Protein AF-A0A7J8CK57-F1 (afdb_monomer_lite)

Organism: Rousettus aegyptiacus (NCBI:txid9407)

Foldseek 3Di:
DDDDDDDDDDPDDPDPPDPPPQPDPDPPAWAWDDDDPQQWTWIAGPVRDIDIGRHDDDDDDPDDDDQQVVDVVSCLQQWPHSVDDDFLAPIAGDADVQQQAGPRDPPHHDADSNNNNPDPVRRVNNVVSNVVNVVVVVVPDDD

Structure (mmCIF, N/CA/C/O backbone):
data_AF-A0A7J8CK57-F1
#
_entry.id   AF-A0A7J8CK57-F1
#
loop_
_atom_site.group_PDB
_atom_site.id
_atom_site.type_symbol
_atom_site.label_atom_id
_atom_site.label_alt_id
_atom_site.label_comp_id
_at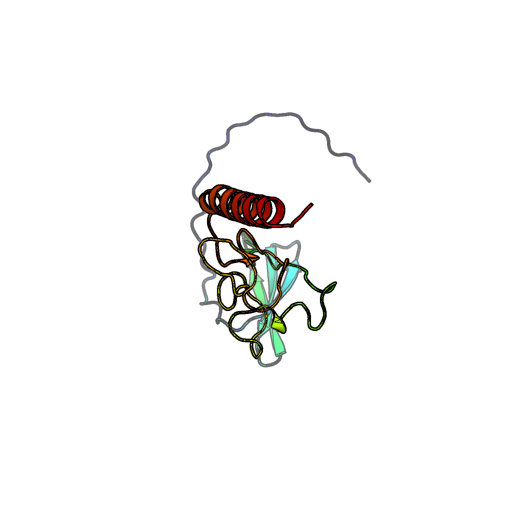om_site.label_asym_id
_atom_site.label_entity_id
_atom_site.label_seq_id
_atom_site.pdbx_PDB_ins_code
_atom_site.Cartn_x
_atom_site.Cartn_y
_atom_site.Cartn_z
_atom_site.occupancy
_atom_site.B_iso_or_equiv
_atom_site.auth_seq_id
_atom_site.auth_comp_id
_atom_site.auth_asym_id
_atom_site.auth_atom_id
_atom_site.pdbx_PDB_model_num
ATOM 1 N N . MET A 1 1 ? -35.705 -15.327 6.917 1.00 38.59 1 MET A N 1
ATOM 2 C CA . MET A 1 1 ? -35.614 -15.237 5.442 1.00 38.59 1 MET A CA 1
ATOM 3 C C . MET A 1 1 ? -36.607 -14.201 4.938 1.00 38.59 1 MET A C 1
ATOM 5 O O . MET A 1 1 ? -37.795 -14.381 5.146 1.00 38.59 1 MET A O 1
ATOM 9 N N . GLY A 1 2 ? -36.140 -13.129 4.298 1.00 27.97 2 GLY A N 1
ATOM 10 C CA . GLY A 1 2 ? -37.005 -12.112 3.692 1.00 27.97 2 GLY A CA 1
ATOM 11 C C . GLY A 1 2 ? -36.197 -11.244 2.732 1.00 27.97 2 GLY A C 1
ATOM 12 O O . GLY A 1 2 ? -35.150 -10.731 3.107 1.00 27.97 2 GLY A O 1
ATOM 13 N N . LYS A 1 3 ? -36.632 -11.190 1.473 1.00 27.42 3 LYS A N 1
ATOM 14 C CA . LYS A 1 3 ? -35.921 -10.635 0.313 1.00 27.42 3 LYS A CA 1
ATOM 15 C C . LYS A 1 3 ? -35.868 -9.101 0.339 1.00 27.42 3 LYS A C 1
ATOM 17 O O . LYS A 1 3 ? -36.839 -8.454 0.715 1.00 27.42 3 LYS A O 1
ATOM 22 N N . TRP A 1 4 ? -34.768 -8.535 -0.156 1.00 26.91 4 TRP A N 1
ATOM 23 C CA . TRP A 1 4 ? -34.644 -7.108 -0.462 1.00 26.91 4 TRP A CA 1
ATOM 24 C C . TRP A 1 4 ? -35.408 -6.761 -1.746 1.00 26.91 4 TRP A C 1
ATOM 26 O O . TRP A 1 4 ? -35.269 -7.449 -2.755 1.00 26.91 4 TRP A O 1
ATOM 36 N N . SER A 1 5 ? -36.166 -5.663 -1.729 1.00 29.08 5 SER A N 1
ATOM 37 C CA . SER A 1 5 ? -36.758 -5.051 -2.924 1.00 29.08 5 SER A CA 1
ATOM 38 C C . SER A 1 5 ? -36.620 -3.531 -2.843 1.00 29.08 5 SER A C 1
ATOM 40 O O . SER A 1 5 ? -37.052 -2.914 -1.872 1.00 29.08 5 SER A O 1
ATOM 42 N N . ARG A 1 6 ? -36.012 -2.924 -3.870 1.00 44.56 6 ARG A N 1
ATOM 43 C CA . ARG A 1 6 ? -35.881 -1.468 -4.028 1.00 44.56 6 ARG A CA 1
ATOM 44 C C . ARG A 1 6 ? -37.182 -0.883 -4.570 1.00 44.56 6 ARG A C 1
ATOM 46 O O . ARG A 1 6 ? -37.655 -1.337 -5.608 1.00 44.56 6 ARG A O 1
ATOM 53 N N . ARG A 1 7 ? -37.690 0.180 -3.946 1.00 32.28 7 ARG A N 1
ATOM 54 C CA . ARG A 1 7 ? -38.438 1.255 -4.621 1.00 32.28 7 ARG A CA 1
ATOM 55 C C . ARG A 1 7 ? -38.580 2.456 -3.685 1.00 32.28 7 ARG A C 1
ATOM 57 O O . ARG A 1 7 ? -38.995 2.288 -2.548 1.00 32.28 7 ARG A O 1
ATOM 64 N N . GLY A 1 8 ? -38.269 3.648 -4.195 1.00 29.92 8 GLY A N 1
ATOM 65 C CA . GLY A 1 8 ? -38.631 4.918 -3.564 1.00 29.92 8 GLY A CA 1
ATOM 66 C C . GLY A 1 8 ? -37.468 5.895 -3.449 1.00 29.92 8 GLY A C 1
ATOM 67 O O . GLY A 1 8 ? -36.725 5.874 -2.476 1.00 29.92 8 GLY A O 1
ATOM 68 N N . HIS A 1 9 ? -37.332 6.775 -4.440 1.00 35.78 9 HIS A N 1
ATOM 69 C CA . HIS A 1 9 ? -36.583 8.014 -4.287 1.00 35.78 9 HIS A CA 1
ATOM 70 C C . HIS A 1 9 ? -37.273 8.887 -3.234 1.00 35.78 9 HIS A C 1
ATOM 72 O O . HIS A 1 9 ? -38.441 9.228 -3.391 1.00 35.78 9 HIS A O 1
ATOM 78 N N . CYS A 1 10 ? -36.535 9.301 -2.211 1.00 27.22 10 CYS A N 1
ATOM 79 C CA . CYS A 1 10 ? -36.849 10.499 -1.450 1.00 27.22 10 CYS A CA 1
ATOM 80 C C . CYS A 1 10 ? -35.518 11.196 -1.170 1.00 27.22 10 CYS A C 1
ATOM 82 O O . CYS A 1 10 ? -34.675 10.674 -0.442 1.00 27.22 10 CYS A O 1
ATOM 84 N N . TRP A 1 11 ? -35.299 12.340 -1.816 1.00 32.38 11 TRP A N 1
ATOM 85 C CA . TRP A 1 11 ? -34.172 13.221 -1.530 1.00 32.38 11 TRP A CA 1
ATOM 86 C C . TRP A 1 11 ? -34.399 13.838 -0.146 1.00 32.38 11 TRP A C 1
ATOM 88 O O . TRP A 1 11 ? -35.009 14.893 -0.003 1.00 32.38 11 TRP A O 1
ATOM 98 N N . GLY A 1 12 ? -33.972 13.122 0.892 1.00 26.47 12 GLY A N 1
ATOM 99 C CA . GLY A 1 12 ? -33.894 13.626 2.254 1.00 26.47 12 GLY A CA 1
ATOM 100 C C . GLY A 1 12 ? -32.549 14.309 2.452 1.00 26.47 12 GLY A C 1
ATOM 101 O O . GLY A 1 12 ? -31.512 13.708 2.185 1.00 26.47 12 GLY A O 1
ATOM 102 N N . LYS A 1 13 ? -32.587 15.572 2.884 1.00 29.88 13 LYS A N 1
ATOM 103 C CA . LYS A 1 13 ? -31.441 16.392 3.295 1.00 29.88 13 LYS A CA 1
ATOM 104 C C . LYS A 1 13 ? -30.313 15.539 3.889 1.00 29.88 13 LYS A C 1
ATOM 106 O O . LYS A 1 13 ? -30.500 14.904 4.925 1.00 29.88 13 LYS A O 1
ATOM 111 N N . MET A 1 14 ? -29.128 15.597 3.279 1.00 27.25 14 MET A N 1
ATOM 112 C CA . MET A 1 14 ? -27.869 15.311 3.966 1.00 27.25 14 MET A CA 1
ATOM 113 C C . MET A 1 14 ? -27.713 16.384 5.048 1.00 27.25 14 MET A C 1
ATOM 115 O O . MET A 1 14 ? -27.131 17.445 4.842 1.00 27.25 14 MET A O 1
ATOM 119 N N . GLN A 1 15 ? -28.354 16.149 6.187 1.00 28.36 15 GLN A N 1
ATOM 120 C CA . GLN A 1 15 ? -28.104 16.910 7.392 1.00 28.36 15 GLN A CA 1
ATOM 121 C C . GLN A 1 15 ? -26.683 16.544 7.812 1.00 28.36 15 GLN A C 1
ATOM 123 O O . GLN A 1 15 ? -26.382 15.356 7.954 1.00 28.36 15 GLN A O 1
ATOM 128 N N . LEU A 1 16 ? -25.811 17.547 7.950 1.00 29.70 16 LEU A N 1
ATOM 129 C CA . LEU A 1 16 ? -24.495 17.370 8.554 1.00 29.70 16 LEU A CA 1
ATOM 130 C C . LEU A 1 16 ? -24.665 16.503 9.803 1.00 29.70 16 LEU A C 1
ATOM 132 O O . LEU A 1 16 ? -25.357 16.902 10.742 1.00 29.70 16 LEU A O 1
ATOM 136 N N . ALA A 1 17 ? -24.050 15.321 9.799 1.00 30.42 17 ALA A N 1
ATOM 137 C CA . ALA A 1 17 ? -23.867 14.550 11.012 1.00 30.42 17 ALA A CA 1
ATOM 138 C C . ALA A 1 17 ? -22.923 15.369 11.892 1.00 30.42 17 ALA A C 1
ATOM 140 O O . ALA A 1 17 ? -21.704 15.341 11.738 1.00 30.42 17 ALA A O 1
ATOM 141 N N . GLN A 1 18 ? -23.521 16.188 12.750 1.00 26.33 18 GLN A N 1
ATOM 142 C CA . GLN A 1 18 ? -22.834 16.852 13.834 1.00 26.33 18 GLN A CA 1
ATOM 143 C C . GLN A 1 18 ? -22.252 15.748 14.715 1.00 26.33 18 GLN A C 1
ATOM 145 O O . GLN A 1 18 ? -22.957 14.823 15.123 1.00 26.33 18 GLN A O 1
ATOM 150 N N . GLU A 1 19 ? -20.949 15.820 14.944 1.00 32.88 19 GLU A N 1
ATOM 151 C CA . GLU A 1 19 ? -20.205 14.898 15.784 1.00 32.88 19 GLU A CA 1
ATOM 152 C C . GLU A 1 19 ? -20.773 14.968 17.207 1.00 32.88 19 GLU A C 1
ATOM 154 O O . GLU A 1 19 ? -20.459 15.869 17.986 1.00 32.88 19 GLU A O 1
ATOM 159 N N . VAL A 1 20 ? -21.663 14.035 17.555 1.00 33.00 20 VAL A N 1
ATOM 160 C CA . VAL A 1 20 ? -22.068 13.839 18.947 1.00 33.00 20 VAL A CA 1
ATOM 161 C C . VAL A 1 20 ? -20.912 13.118 19.622 1.00 33.00 20 VAL A C 1
ATOM 163 O O . VAL A 1 20 ? -20.868 11.893 19.715 1.00 33.00 20 VAL A O 1
ATOM 166 N N . SER A 1 21 ? -19.939 13.921 20.045 1.00 39.59 21 SER A N 1
ATOM 167 C CA . SER A 1 21 ? -18.866 13.514 20.936 1.00 39.59 21 SER A CA 1
ATOM 168 C C . SER A 1 21 ? -19.490 12.852 22.161 1.00 39.59 21 SER A C 1
ATOM 170 O O . SER A 1 21 ? -20.267 13.469 22.900 1.00 39.59 21 SER A O 1
ATOM 172 N N . CYS A 1 22 ? -19.191 11.567 22.356 1.00 39.69 22 CYS A N 1
ATOM 173 C CA . CYS A 1 22 ? -19.475 10.871 23.600 1.00 39.69 22 CYS A CA 1
ATOM 174 C C . CYS A 1 22 ? -19.023 11.778 24.755 1.00 39.69 22 CYS A C 1
ATOM 176 O O . CYS A 1 22 ? -17.869 12.195 24.789 1.00 39.69 22 CYS A O 1
ATOM 178 N N . ARG A 1 23 ? -19.916 12.080 25.711 1.00 40.28 23 ARG A N 1
ATOM 179 C CA . ARG A 1 23 ? -19.702 13.022 26.840 1.00 40.28 23 ARG A CA 1
ATOM 180 C C . ARG A 1 23 ? -18.557 12.655 27.805 1.00 40.28 23 ARG A C 1
ATOM 182 O O . ARG A 1 23 ? -18.433 13.231 28.879 1.00 40.28 23 ARG A O 1
ATOM 189 N N . SER A 1 24 ? -17.707 11.706 27.443 1.00 46.75 24 SER A N 1
ATOM 190 C CA . SER A 1 24 ? -16.420 11.462 28.073 1.00 46.75 24 SER A CA 1
ATOM 191 C C . SER A 1 24 ? -15.382 11.305 26.967 1.00 46.75 24 SER A C 1
ATOM 193 O O . SER A 1 24 ? -15.641 10.503 26.062 1.00 46.75 24 SER A O 1
ATOM 195 N N . PRO A 1 25 ? -14.216 11.974 27.042 1.00 42.19 25 PRO A N 1
ATOM 196 C CA . PRO A 1 25 ? -13.150 11.767 26.074 1.00 42.19 25 PRO A CA 1
ATOM 197 C C . PRO A 1 25 ? -12.847 10.271 26.021 1.00 42.19 25 PRO A C 1
ATOM 199 O O . PRO A 1 25 ? -12.483 9.663 27.031 1.00 42.19 25 PRO A O 1
ATOM 202 N N . THR A 1 26 ? -13.073 9.642 24.868 1.00 48.59 26 THR A N 1
ATOM 203 C CA . THR A 1 26 ? -12.656 8.260 24.650 1.00 48.59 26 THR A CA 1
ATOM 204 C C . THR A 1 26 ? -11.133 8.244 24.746 1.00 48.59 26 THR A C 1
ATOM 206 O O . THR A 1 26 ? -10.476 8.898 23.932 1.00 48.59 26 THR A O 1
ATOM 209 N N . PRO A 1 27 ? -10.532 7.558 25.736 1.00 46.44 27 PRO A N 1
ATOM 210 C CA . PRO A 1 27 ? -9.086 7.452 25.805 1.00 46.44 27 PRO A CA 1
ATOM 211 C C . PRO A 1 27 ? -8.606 6.762 24.532 1.00 46.44 27 PRO A C 1
ATOM 213 O O . PRO A 1 27 ? -9.238 5.802 24.089 1.00 46.44 27 PRO A O 1
ATOM 216 N N . ARG A 1 28 ? -7.464 7.198 23.990 1.00 56.28 28 ARG A N 1
ATOM 217 C CA . ARG A 1 28 ? -6.791 6.644 22.794 1.00 56.28 28 ARG A CA 1
ATOM 218 C C . ARG A 1 28 ? -6.432 5.144 22.888 1.00 56.28 28 ARG A C 1
ATOM 220 O O . ARG A 1 28 ? -5.691 4.647 22.055 1.00 56.28 28 ARG A O 1
ATOM 227 N N . GLN A 1 29 ? -6.899 4.434 23.913 1.00 63.38 29 GLN A N 1
ATOM 228 C CA . GLN A 1 29 ? -6.455 3.101 24.308 1.00 63.38 29 GLN A CA 1
ATOM 229 C C . GLN A 1 29 ? -7.623 2.155 24.646 1.00 63.38 29 GLN A C 1
ATOM 231 O O . GLN A 1 29 ? -7.452 1.225 25.426 1.00 63.38 29 GLN A O 1
ATOM 236 N N . ARG A 1 30 ? -8.834 2.396 24.128 1.00 75.31 30 ARG A N 1
ATOM 237 C CA . ARG A 1 30 ? -9.963 1.471 24.310 1.00 75.31 30 ARG A CA 1
ATOM 238 C C . ARG A 1 30 ? -10.271 0.719 23.021 1.00 75.31 30 ARG A C 1
ATOM 240 O O . ARG A 1 30 ? -10.538 1.345 22.001 1.00 75.31 30 ARG A O 1
ATOM 247 N N . GLN A 1 31 ? -10.271 -0.608 23.081 1.00 85.62 31 GLN A N 1
ATOM 248 C CA . GLN A 1 31 ? -10.605 -1.471 21.949 1.00 85.62 31 GLN A CA 1
ATOM 249 C C . GLN A 1 31 ? -12.125 -1.707 21.907 1.00 85.62 31 GLN A C 1
ATOM 251 O O . GLN A 1 31 ? -12.678 -2.152 22.917 1.00 85.62 31 GLN A O 1
ATOM 256 N N . PRO A 1 32 ? -12.823 -1.434 20.788 1.00 89.50 32 PRO A N 1
ATOM 257 C CA . PRO A 1 32 ? -14.218 -1.840 20.637 1.00 89.50 32 PRO A CA 1
ATOM 258 C C . PRO A 1 32 ? -14.308 -3.372 20.596 1.00 89.50 32 PRO A C 1
ATOM 260 O O . PRO A 1 32 ? -13.545 -4.021 19.883 1.00 89.50 32 PRO A O 1
ATOM 263 N N . LEU A 1 33 ? -15.224 -3.947 21.376 1.00 91.38 33 LEU A N 1
ATOM 264 C CA . LEU A 1 33 ? -15.468 -5.392 21.436 1.00 91.38 33 LEU A CA 1
ATOM 265 C C . LEU A 1 33 ? -16.759 -5.790 20.723 1.00 91.38 33 LEU A C 1
ATOM 267 O O . LEU A 1 33 ? -16.780 -6.772 19.991 1.00 91.38 33 LEU A O 1
ATOM 271 N N . LEU A 1 34 ? -17.841 -5.054 20.979 1.00 92.38 34 LEU A N 1
ATOM 272 C CA . LEU A 1 34 ? -19.173 -5.398 20.497 1.00 92.38 34 LEU A CA 1
ATOM 273 C C . LEU A 1 34 ? -20.006 -4.135 20.298 1.00 92.38 34 LEU A C 1
ATOM 275 O O . LEU A 1 34 ? -20.045 -3.275 21.179 1.00 92.38 34 LEU A O 1
ATOM 279 N N . PHE A 1 35 ? -20.716 -4.074 19.176 1.00 91.50 35 PHE A N 1
ATOM 280 C CA . PHE A 1 35 ? -21.811 -3.137 18.953 1.00 91.50 35 PHE A CA 1
ATOM 281 C C . PHE A 1 35 ? -23.117 -3.913 19.085 1.00 91.50 35 PHE A C 1
ATOM 283 O O . PHE A 1 35 ? -23.321 -4.903 18.384 1.00 91.50 35 PHE A O 1
ATOM 290 N N . LYS A 1 36 ? -23.955 -3.510 20.033 1.00 90.88 36 LYS A N 1
ATOM 291 C CA . LYS A 1 36 ? -25.237 -4.148 20.315 1.00 90.88 36 LYS A CA 1
ATOM 292 C C . LYS A 1 36 ? -26.364 -3.449 19.556 1.00 90.88 36 LYS A C 1
ATOM 294 O O . LYS A 1 36 ? -26.252 -2.278 19.198 1.00 90.88 36 LYS A O 1
ATOM 299 N N . GLU A 1 37 ? -27.470 -4.164 19.370 1.00 88.75 37 GLU A N 1
ATOM 300 C CA . GLU A 1 37 ? -28.677 -3.650 18.708 1.00 88.75 37 GLU A CA 1
ATOM 301 C C . GLU A 1 37 ? -29.393 -2.556 19.525 1.00 88.75 37 GLU A C 1
ATOM 303 O O . GLU A 1 37 ? -30.107 -1.734 18.961 1.00 88.75 37 GLU A O 1
ATOM 308 N N . ASP A 1 38 ? -29.157 -2.482 20.838 1.00 92.81 38 ASP A N 1
ATOM 309 C CA . ASP A 1 38 ? -29.778 -1.535 21.774 1.00 92.81 38 ASP A CA 1
ATOM 310 C C . ASP A 1 38 ? -29.039 -0.186 21.883 1.00 92.81 38 ASP A C 1
ATOM 312 O O . ASP A 1 38 ? -29.074 0.467 22.927 1.00 92.81 38 ASP A O 1
ATOM 316 N N . HIS A 1 39 ? -28.362 0.248 20.813 1.00 91.81 39 HIS A N 1
ATOM 317 C CA . HIS A 1 39 ? -27.579 1.493 20.786 1.00 91.81 39 HIS A CA 1
ATOM 318 C C . HIS A 1 39 ? -26.453 1.532 21.830 1.00 91.81 39 HIS A C 1
ATOM 320 O O . HIS A 1 39 ? -26.098 2.595 22.346 1.00 91.81 39 HIS A O 1
ATOM 326 N N . GLN A 1 40 ? -25.859 0.377 22.138 1.00 93.94 40 GLN A N 1
ATOM 327 C CA . GLN A 1 40 ? -24.730 0.273 23.057 1.00 93.94 40 GLN A CA 1
ATOM 328 C C . GLN A 1 40 ? -23.471 -0.254 22.371 1.00 93.94 40 GLN A C 1
ATOM 330 O O . GLN A 1 40 ? -23.511 -1.138 21.519 1.00 93.94 40 GLN A O 1
ATOM 335 N N . ALA A 1 41 ? -22.319 0.239 22.815 1.00 92.69 41 ALA A N 1
ATOM 336 C CA . ALA A 1 41 ? -21.012 -0.269 22.434 1.00 92.69 41 ALA A CA 1
ATOM 337 C C . ALA A 1 41 ? -20.220 -0.688 23.671 1.00 92.69 41 ALA A C 1
ATOM 339 O O . ALA A 1 41 ? -20.116 0.061 24.646 1.00 92.69 41 ALA A O 1
ATOM 340 N N . VAL A 1 42 ? -19.640 -1.884 23.621 1.00 92.56 42 VAL A N 1
ATOM 341 C CA . VAL A 1 42 ? -18.762 -2.412 24.663 1.00 92.56 42 VAL A CA 1
ATOM 342 C C . VAL A 1 42 ? -17.321 -2.155 24.256 1.00 92.56 42 VAL A C 1
ATOM 344 O O . VAL A 1 42 ? -16.885 -2.586 23.191 1.00 92.56 42 VAL A O 1
ATOM 347 N N . PHE A 1 43 ? -16.570 -1.480 25.117 1.00 91.50 43 PHE A N 1
ATOM 348 C CA . PHE A 1 43 ? -15.152 -1.209 24.922 1.00 91.50 43 PHE A CA 1
ATOM 349 C C . PHE A 1 43 ? -14.328 -1.827 26.045 1.00 91.50 43 PHE A C 1
ATOM 351 O O . PHE A 1 43 ? -14.720 -1.759 27.209 1.00 91.50 43 PHE A O 1
ATOM 358 N N . ARG A 1 44 ? -13.159 -2.367 25.702 1.00 92.25 44 ARG A N 1
ATOM 359 C CA . ARG A 1 44 ? -12.152 -2.851 26.649 1.00 92.25 44 ARG A CA 1
ATOM 360 C C . ARG A 1 44 ? -11.079 -1.796 26.859 1.00 92.25 44 ARG A C 1
ATOM 362 O O . ARG A 1 44 ? -10.583 -1.237 25.884 1.00 92.25 44 ARG A O 1
ATOM 369 N N . ASP A 1 45 ? -10.720 -1.522 28.104 1.00 87.00 45 ASP A N 1
ATOM 370 C CA . ASP A 1 45 ? -9.568 -0.686 28.434 1.00 87.00 45 ASP A CA 1
ATOM 371 C C . ASP A 1 45 ? -8.248 -1.494 28.467 1.00 87.00 45 ASP A C 1
ATOM 373 O O . ASP A 1 45 ? -8.274 -2.725 28.410 1.00 87.00 45 ASP A O 1
ATOM 377 N N . PRO A 1 46 ? -7.076 -0.841 28.574 1.00 85.88 46 PRO A N 1
ATOM 378 C CA . PRO A 1 46 ? -5.788 -1.543 28.613 1.00 85.88 46 PRO A CA 1
ATOM 379 C C . PRO A 1 46 ? -5.605 -2.446 29.834 1.00 85.88 46 PRO A C 1
ATOM 381 O O . PRO A 1 46 ? -4.754 -3.326 29.821 1.00 85.88 46 PRO A O 1
ATOM 384 N N . LYS A 1 47 ? -6.387 -2.224 30.896 1.00 88.31 47 LYS A N 1
ATOM 385 C CA . LYS A 1 47 ? -6.382 -3.037 32.117 1.00 88.31 47 LYS A CA 1
ATOM 386 C C . LYS A 1 47 ? -7.328 -4.241 32.002 1.00 88.31 47 LYS A C 1
ATOM 388 O O . LYS A 1 47 ? -7.452 -5.005 32.953 1.00 88.31 47 LYS A O 1
ATOM 393 N N . GLY A 1 48 ? -7.994 -4.414 30.857 1.00 86.62 48 GLY A N 1
ATOM 394 C CA . GLY A 1 48 ? -8.930 -5.500 30.581 1.00 86.62 48 GLY A CA 1
ATOM 395 C C . GLY A 1 48 ? -10.368 -5.242 31.041 1.00 86.62 48 GLY A C 1
ATOM 396 O O . GLY A 1 48 ? -11.240 -6.070 30.767 1.00 86.62 48 GLY A O 1
ATOM 397 N N . LEU A 1 49 ? -10.656 -4.106 31.685 1.00 90.62 49 LEU A N 1
ATOM 398 C CA . LEU A 1 49 ? -12.004 -3.771 32.138 1.00 90.62 49 LEU A CA 1
ATOM 399 C C . LEU A 1 49 ? -12.888 -3.402 30.949 1.00 90.62 49 LEU A C 1
ATOM 401 O O . LEU A 1 49 ? -12.491 -2.661 30.046 1.00 90.62 49 LEU A O 1
ATOM 405 N N . GLN A 1 50 ? -14.119 -3.906 30.969 1.00 92.75 50 GLN A N 1
ATOM 406 C CA . GLN A 1 50 ? -15.113 -3.620 29.943 1.00 92.75 50 GLN A CA 1
ATOM 407 C C . GLN A 1 50 ? -16.055 -2.516 30.411 1.00 92.75 50 GLN A C 1
ATOM 409 O O . GLN A 1 50 ? -16.535 -2.527 31.543 1.00 92.75 50 GLN A O 1
ATOM 414 N N . LYS A 1 51 ? -16.343 -1.564 29.524 1.00 90.81 51 LYS A N 1
ATOM 415 C CA . LYS A 1 51 ? -17.288 -0.479 29.776 1.00 90.81 51 LYS A CA 1
ATOM 416 C C . LYS A 1 51 ? -18.258 -0.331 28.614 1.00 90.81 51 LYS A C 1
ATOM 418 O O . LYS A 1 51 ? -17.870 -0.427 27.451 1.00 90.81 51 LYS A O 1
ATOM 423 N N . VAL A 1 52 ? -19.515 -0.082 28.960 1.00 91.12 52 VAL A N 1
ATOM 424 C CA . VAL A 1 52 ? -20.619 0.096 28.016 1.00 91.12 52 VAL A CA 1
ATOM 425 C C . VAL A 1 52 ? -20.875 1.586 27.805 1.00 91.12 52 VAL A C 1
ATOM 427 O O . VAL A 1 52 ? -20.885 2.359 28.766 1.00 91.12 52 VAL A O 1
ATOM 430 N N . PHE A 1 53 ? -21.074 1.987 26.552 1.00 89.25 53 PHE A N 1
ATOM 431 C CA . PHE A 1 53 ? -21.381 3.359 26.148 1.00 89.25 53 PHE A CA 1
ATOM 432 C C . PHE A 1 53 ? -22.640 3.376 25.291 1.00 89.25 53 PHE A C 1
ATOM 434 O O . PHE A 1 53 ? -22.771 2.543 24.399 1.00 89.25 53 PHE A O 1
ATOM 441 N N . GLY A 1 54 ? -23.532 4.337 25.532 1.00 93.00 54 GLY A N 1
ATOM 442 C CA . GLY A 1 54 ? -24.620 4.640 24.604 1.00 93.00 54 GLY A CA 1
ATOM 443 C C . GLY A 1 54 ? -24.074 5.336 23.356 1.00 93.00 54 GLY A C 1
ATOM 444 O O . GLY A 1 54 ? -23.241 6.236 23.473 1.00 93.00 54 GLY A O 1
ATOM 445 N N . ILE A 1 55 ? -24.524 4.912 22.179 1.00 90.69 55 ILE A N 1
ATOM 446 C CA . ILE A 1 55 ? -24.053 5.381 20.874 1.00 90.69 55 ILE A CA 1
ATOM 447 C C . ILE A 1 55 ? -25.232 5.637 19.930 1.00 90.69 55 ILE A C 1
ATOM 449 O O . ILE A 1 55 ? -26.168 4.852 19.856 1.00 90.69 55 ILE A O 1
ATOM 453 N N . SER A 1 56 ? -25.185 6.727 19.169 1.00 91.62 56 SER A N 1
ATOM 454 C CA . SER A 1 56 ? -26.180 7.027 18.127 1.00 91.62 56 SER A CA 1
ATOM 455 C C . SER A 1 56 ? -25.689 6.678 16.720 1.00 91.62 56 SER A C 1
ATOM 457 O O . SER A 1 56 ? -26.498 6.427 15.831 1.00 91.62 56 SER A O 1
ATOM 459 N N . LEU A 1 57 ? -24.369 6.649 16.519 1.00 89.44 57 LEU A N 1
ATOM 460 C CA . LEU A 1 57 ? -23.712 6.368 15.248 1.00 89.44 57 LEU A CA 1
ATOM 461 C C . LEU A 1 57 ? -22.333 5.750 15.503 1.00 89.44 57 LEU A C 1
ATOM 463 O O . LEU A 1 57 ? -21.645 6.123 16.453 1.00 89.44 57 LEU A O 1
ATOM 467 N N . VAL A 1 58 ? -21.913 4.842 14.622 1.00 87.38 58 VAL A N 1
ATOM 468 C CA . VAL A 1 58 ? -20.546 4.308 14.578 1.00 87.38 58 VAL A CA 1
ATOM 469 C C . VAL A 1 58 ? -19.987 4.544 13.185 1.00 87.38 58 VAL A C 1
ATOM 471 O O . VAL A 1 58 ? -20.630 4.204 12.194 1.00 87.38 58 VAL A O 1
ATOM 474 N N . LEU A 1 59 ? -18.781 5.104 13.116 1.00 89.06 59 LEU A N 1
ATOM 475 C CA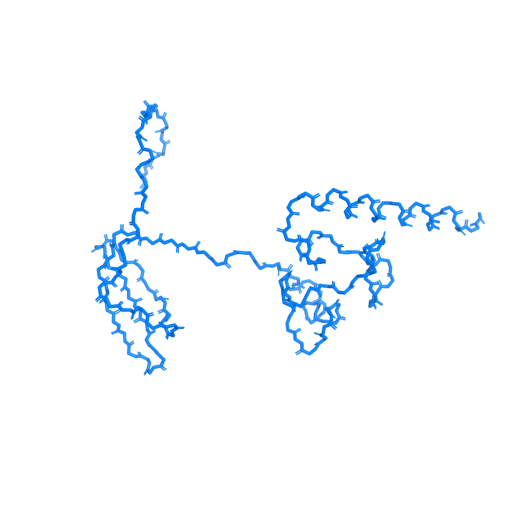 . LEU A 1 59 ? -18.061 5.316 11.867 1.00 89.06 59 LEU A CA 1
ATOM 476 C C . LEU A 1 59 ? -16.738 4.546 11.906 1.00 89.06 59 LEU A C 1
ATOM 478 O O . LEU A 1 59 ? -15.893 4.788 12.767 1.00 89.06 59 LEU A O 1
ATOM 482 N N . VAL A 1 60 ? -16.565 3.596 10.985 1.00 87.06 60 VAL A N 1
ATOM 483 C CA . VAL A 1 60 ? -15.367 2.749 10.905 1.00 87.06 60 VAL A CA 1
ATOM 484 C C . VAL A 1 60 ? -14.402 3.349 9.882 1.00 87.06 60 VAL A C 1
ATOM 486 O O . VAL A 1 60 ? -14.633 3.264 8.681 1.00 87.06 60 VAL A O 1
ATOM 489 N N . LEU A 1 61 ? -13.318 3.966 10.362 1.00 88.56 61 LEU A N 1
ATOM 490 C CA . LEU A 1 61 ? -12.335 4.703 9.549 1.00 88.56 61 LEU A CA 1
ATOM 491 C C . LEU A 1 61 ? -10.943 4.042 9.564 1.00 88.56 61 LEU A C 1
ATOM 493 O O . LEU A 1 61 ? -9.927 4.710 9.732 1.00 88.56 61 LEU A O 1
ATOM 497 N N . ILE A 1 62 ? -10.889 2.715 9.430 1.00 84.12 62 ILE A N 1
ATOM 498 C CA . ILE A 1 62 ? -9.640 1.934 9.545 1.00 84.12 62 ILE A CA 1
ATOM 499 C C . ILE A 1 62 ? -8.753 1.980 8.289 1.00 84.12 62 ILE A C 1
ATOM 501 O O . ILE A 1 62 ? -7.614 1.524 8.325 1.00 84.12 62 ILE A O 1
ATOM 505 N N . GLY A 1 63 ? -9.252 2.552 7.190 1.00 86.56 63 GLY A N 1
ATOM 506 C CA . GLY A 1 63 ? -8.543 2.592 5.913 1.00 86.56 63 GLY A CA 1
ATOM 507 C C . GLY A 1 63 ? -8.484 1.224 5.230 1.00 86.56 63 GLY A C 1
ATOM 508 O O . GLY A 1 63 ? -9.380 0.399 5.394 1.00 86.56 63 GLY A O 1
ATOM 509 N N . SER A 1 64 ? -7.434 1.009 4.437 1.00 82.25 64 SER A N 1
ATOM 510 C CA . SER A 1 64 ? -7.144 -0.266 3.776 1.00 82.25 64 SER A CA 1
ATOM 511 C C . SER A 1 64 ? -5.754 -0.760 4.173 1.00 82.25 64 SER A C 1
ATOM 513 O O . SER A 1 64 ? -4.862 0.041 4.462 1.00 82.25 64 SER A O 1
ATOM 515 N N . HIS A 1 65 ? -5.583 -2.079 4.198 1.00 86.00 65 HIS A N 1
ATOM 516 C CA . HIS A 1 65 ? -4.302 -2.736 4.423 1.00 86.00 65 HIS A CA 1
ATOM 517 C C . HIS A 1 65 ? -4.070 -3.719 3.269 1.00 86.00 65 HIS A C 1
ATOM 519 O O . HIS A 1 65 ? -4.926 -4.583 3.063 1.00 86.00 65 HIS A O 1
ATOM 525 N N . PRO A 1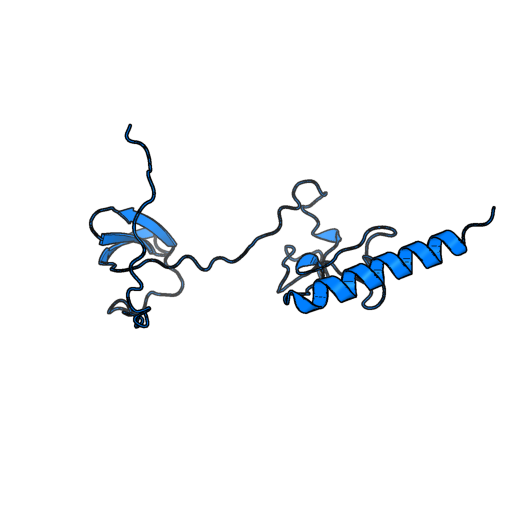 66 ? -3.000 -3.560 2.471 1.00 88.06 66 PRO A N 1
ATOM 526 C CA . PRO A 1 66 ? -2.723 -4.477 1.373 1.00 88.06 66 PRO A CA 1
ATOM 527 C C . PRO A 1 66 ? -2.369 -5.860 1.926 1.00 88.06 66 PRO A C 1
ATOM 529 O O . PRO A 1 66 ? -1.574 -5.968 2.856 1.00 88.06 66 PRO A O 1
ATOM 532 N N . ASP A 1 67 ? -2.946 -6.910 1.345 1.00 91.12 67 ASP A N 1
ATOM 533 C CA . ASP A 1 67 ? -2.553 -8.285 1.646 1.00 91.12 67 ASP A CA 1
ATOM 534 C C . ASP A 1 67 ? -1.411 -8.702 0.714 1.00 91.12 67 ASP A C 1
ATOM 536 O O . ASP A 1 67 ? -1.598 -8.849 -0.494 1.00 91.12 67 ASP A O 1
ATOM 540 N N . LEU A 1 68 ? -0.222 -8.852 1.294 1.00 92.38 68 LEU A N 1
ATOM 541 C CA . LEU A 1 68 ? 0.998 -9.298 0.621 1.00 92.38 68 LEU A CA 1
ATOM 542 C C . LEU A 1 68 ? 1.494 -10.635 1.184 1.00 92.38 68 LEU A C 1
ATOM 544 O O . LEU A 1 68 ? 2.664 -10.970 1.034 1.00 92.38 68 LEU A O 1
ATOM 548 N N . SER A 1 69 ? 0.622 -11.416 1.830 1.00 93.56 69 SER A N 1
ATOM 549 C CA . SER A 1 69 ? 0.974 -12.716 2.427 1.00 93.56 69 SER A CA 1
ATOM 550 C C . SER A 1 69 ? 1.491 -13.752 1.419 1.00 93.56 69 SER A C 1
ATOM 552 O O . SER A 1 69 ? 2.129 -14.726 1.810 1.00 93.56 69 SER A O 1
ATOM 554 N N . PHE A 1 70 ? 1.259 -13.529 0.122 1.00 94.06 70 PHE A N 1
ATOM 555 C CA . PHE A 1 70 ? 1.824 -14.327 -0.966 1.00 94.06 70 PHE A CA 1
ATOM 556 C C . PHE A 1 70 ? 3.325 -14.073 -1.202 1.00 94.06 70 PHE A C 1
ATOM 558 O O . PHE A 1 70 ? 3.959 -14.842 -1.922 1.00 94.06 70 PHE A O 1
ATOM 565 N N . LEU A 1 71 ? 3.892 -13.009 -0.622 1.00 92.88 71 LEU A N 1
ATOM 566 C CA . LEU A 1 71 ? 5.320 -12.706 -0.661 1.00 92.88 71 LEU A CA 1
ATOM 567 C C . LEU A 1 71 ? 6.025 -13.217 0.606 1.00 92.88 71 LEU A C 1
ATOM 569 O O . LEU A 1 71 ? 5.442 -13.185 1.698 1.00 92.88 71 LEU A O 1
ATOM 573 N N . PRO A 1 72 ? 7.304 -13.625 0.505 1.00 90.81 72 PRO A N 1
ATOM 574 C CA . PRO A 1 72 ? 8.132 -13.899 1.675 1.00 90.81 72 PRO A CA 1
ATOM 575 C C . PRO A 1 72 ? 8.128 -12.714 2.647 1.00 90.81 72 PRO A C 1
ATOM 577 O O . PRO A 1 72 ? 8.175 -11.559 2.233 1.00 90.81 72 PRO A O 1
ATOM 580 N N . GLY A 1 73 ? 8.013 -12.990 3.950 1.00 90.75 73 GLY A N 1
ATOM 581 C CA . GLY A 1 73 ? 8.011 -11.940 4.978 1.00 90.75 73 GLY A CA 1
ATOM 582 C C . GLY A 1 73 ? 6.917 -10.874 4.809 1.00 90.75 73 GLY A C 1
ATOM 583 O O . GLY A 1 73 ? 7.079 -9.770 5.322 1.00 90.75 73 GLY A O 1
ATOM 584 N N . ALA A 1 74 ? 5.836 -11.173 4.073 1.00 91.94 74 ALA A N 1
ATOM 585 C CA . ALA A 1 74 ? 4.793 -10.219 3.691 1.00 91.94 74 ALA A CA 1
ATOM 586 C C . ALA A 1 74 ? 5.322 -8.959 2.964 1.00 91.94 74 ALA A C 1
ATOM 588 O O . ALA A 1 74 ? 4.729 -7.883 3.066 1.00 91.94 74 ALA A O 1
ATOM 589 N N . GLY A 1 75 ? 6.442 -9.089 2.241 1.00 93.06 75 GLY A N 1
ATOM 590 C CA . GLY A 1 75 ? 7.065 -8.005 1.477 1.00 93.06 75 GLY A CA 1
ATOM 591 C C . GLY A 1 75 ? 7.806 -6.964 2.322 1.00 93.06 75 GLY A C 1
ATOM 592 O O . GLY A 1 75 ? 8.013 -5.847 1.853 1.00 93.06 75 GLY A O 1
ATOM 593 N N . ALA A 1 76 ? 8.175 -7.284 3.568 1.00 93.50 76 ALA A N 1
ATOM 594 C CA . ALA A 1 76 ? 8.941 -6.377 4.429 1.00 93.50 76 ALA A CA 1
ATOM 595 C C . ALA A 1 76 ? 10.320 -6.019 3.842 1.00 93.50 76 ALA A C 1
ATOM 597 O O . ALA A 1 76 ? 10.765 -4.885 3.961 1.00 93.50 76 ALA A O 1
ATOM 598 N N . ASP A 1 77 ? 10.961 -6.958 3.150 1.00 95.06 77 ASP A N 1
ATOM 599 C CA . ASP A 1 77 ? 12.242 -6.794 2.452 1.00 95.06 77 ASP A CA 1
ATOM 600 C C . ASP A 1 77 ? 12.192 -5.818 1.264 1.00 95.06 77 ASP A C 1
ATOM 602 O O . ASP A 1 77 ? 13.231 -5.307 0.840 1.00 95.06 77 ASP A O 1
ATOM 606 N N . LEU A 1 78 ? 10.989 -5.542 0.755 1.00 96.31 78 LEU A N 1
ATOM 607 C CA . LEU A 1 78 ? 10.732 -4.588 -0.322 1.00 96.31 78 LEU A CA 1
ATOM 608 C C . LEU A 1 78 ? 10.465 -3.163 0.185 1.00 96.31 78 LEU A C 1
ATOM 610 O O . LEU A 1 78 ? 10.390 -2.239 -0.624 1.00 96.31 78 LEU A O 1
ATOM 614 N N . ALA A 1 79 ? 10.248 -2.977 1.489 1.00 96.25 79 ALA A N 1
ATOM 615 C CA . ALA A 1 79 ? 9.924 -1.680 2.073 1.00 96.25 79 ALA A CA 1
ATOM 616 C C . ALA A 1 79 ? 11.170 -0.792 2.251 1.00 96.25 79 ALA A C 1
ATOM 618 O O . ALA A 1 79 ? 12.293 -1.289 2.289 1.00 96.25 79 ALA A O 1
ATOM 619 N N . MET A 1 80 ? 10.967 0.522 2.411 1.00 95.69 80 MET A N 1
ATOM 620 C CA . MET A 1 80 ? 12.059 1.479 2.673 1.00 95.69 80 MET A CA 1
ATOM 621 C C . MET A 1 80 ? 12.902 1.126 3.907 1.00 95.69 80 MET A C 1
ATOM 623 O O . MET A 1 80 ? 14.118 1.300 3.891 1.00 95.69 80 MET A O 1
ATOM 627 N N . ASP A 1 81 ? 12.272 0.637 4.976 1.00 95.25 81 ASP A N 1
ATOM 628 C CA . ASP A 1 81 ? 12.952 0.055 6.134 1.00 95.25 81 ASP A CA 1
ATOM 629 C C . ASP A 1 81 ? 12.523 -1.411 6.314 1.00 95.25 81 ASP A C 1
ATOM 631 O O . ASP A 1 81 ? 11.393 -1.661 6.755 1.00 95.25 81 ASP A O 1
ATOM 635 N N . PRO A 1 82 ? 13.419 -2.380 6.040 1.00 93.00 82 PRO A N 1
ATOM 636 C CA . PRO A 1 82 ? 13.141 -3.807 6.200 1.00 93.00 82 PRO A CA 1
ATOM 637 C C . PRO A 1 82 ? 12.831 -4.246 7.637 1.00 93.00 82 PRO A C 1
ATOM 639 O O . PRO A 1 82 ? 12.279 -5.324 7.850 1.00 93.00 82 PRO A O 1
ATOM 642 N N . ASN A 1 83 ? 13.182 -3.435 8.640 1.00 93.50 83 ASN A N 1
ATOM 643 C CA . ASN A 1 83 ? 12.924 -3.742 10.050 1.00 93.50 83 ASN A CA 1
ATOM 644 C C . ASN A 1 83 ? 11.534 -3.285 10.510 1.00 93.50 83 ASN A C 1
ATOM 646 O O . ASN A 1 83 ? 11.139 -3.545 11.650 1.00 93.50 83 ASN A O 1
ATOM 650 N N . GLN A 1 84 ? 10.793 -2.584 9.651 1.00 91.12 84 GLN A N 1
ATOM 651 C CA . GLN A 1 84 ? 9.448 -2.101 9.930 1.00 91.12 84 GLN A CA 1
ATOM 652 C C . GLN A 1 84 ? 8.426 -2.806 9.031 1.00 91.12 84 GLN A C 1
ATOM 654 O O . GLN A 1 84 ? 8.716 -3.134 7.884 1.00 91.12 84 GLN A O 1
ATOM 659 N N . PRO A 1 85 ? 7.187 -3.020 9.508 1.00 88.38 85 PRO A N 1
ATOM 660 C CA . PRO A 1 85 ? 6.146 -3.600 8.673 1.00 88.38 85 PRO A CA 1
ATOM 661 C C . PRO A 1 85 ? 5.822 -2.679 7.493 1.00 88.38 85 PRO A C 1
ATOM 663 O O . PRO A 1 85 ? 5.819 -1.450 7.630 1.00 88.38 85 PRO A O 1
ATOM 666 N N . LEU A 1 86 ? 5.494 -3.278 6.349 1.00 92.25 86 LEU A N 1
ATOM 667 C CA . LEU A 1 86 ? 5.075 -2.545 5.162 1.00 92.25 86 LEU A CA 1
ATOM 668 C C . LEU A 1 86 ? 3.816 -1.716 5.451 1.00 92.25 86 LEU A C 1
ATOM 670 O O . LEU A 1 86 ? 2.830 -2.179 6.034 1.00 92.25 86 LEU A O 1
ATOM 674 N N . SER A 1 87 ? 3.841 -0.455 5.030 1.00 90.44 87 SER A N 1
ATOM 675 C CA . SER A 1 87 ? 2.734 0.478 5.195 1.00 90.44 87 SER A CA 1
ATOM 676 C C . SER A 1 87 ? 2.742 1.534 4.100 1.00 90.44 87 SER A C 1
ATOM 678 O O . SER A 1 87 ? 3.632 2.375 4.064 1.00 90.44 87 SER A O 1
ATOM 680 N N . ALA A 1 88 ? 1.662 1.604 3.321 1.00 89.75 88 ALA A N 1
ATOM 681 C CA . ALA A 1 88 ? 1.456 2.601 2.264 1.00 89.75 88 ALA A CA 1
ATOM 682 C C . ALA A 1 88 ? 1.682 4.073 2.681 1.00 89.75 88 ALA A C 1
ATOM 684 O O . ALA A 1 88 ? 1.896 4.942 1.839 1.00 89.75 88 ALA A O 1
ATOM 685 N N . LYS A 1 89 ? 1.593 4.385 3.981 1.00 89.25 89 LYS A N 1
ATOM 686 C CA . LYS A 1 89 ? 1.759 5.750 4.504 1.00 89.25 89 LYS A CA 1
ATOM 687 C C . LYS A 1 89 ? 3.069 5.976 5.258 1.00 89.25 89 LYS A C 1
ATOM 689 O O . LYS A 1 89 ? 3.513 7.115 5.338 1.00 89.25 89 LYS A O 1
ATOM 694 N N . ARG A 1 90 ? 3.625 4.941 5.893 1.00 91.94 90 ARG A N 1
ATOM 695 C CA . ARG A 1 90 ? 4.763 5.081 6.823 1.00 91.94 90 ARG A CA 1
ATOM 696 C C . ARG A 1 90 ? 6.029 4.376 6.357 1.00 91.94 90 ARG A C 1
ATOM 698 O O . ARG A 1 90 ? 7.105 4.832 6.706 1.00 91.94 90 ARG A O 1
ATOM 705 N N . ASN A 1 91 ? 5.880 3.283 5.621 1.00 95.12 91 ASN A N 1
ATOM 706 C CA . ASN A 1 91 ? 6.971 2.437 5.159 1.00 95.12 91 ASN A CA 1
ATOM 707 C C . ASN A 1 91 ? 6.543 1.758 3.843 1.00 95.12 91 ASN A C 1
ATOM 709 O O . ASN A 1 91 ? 6.211 0.568 3.850 1.00 95.12 91 ASN A O 1
ATOM 713 N N . PRO A 1 92 ? 6.356 2.533 2.757 1.00 95.88 92 PRO A N 1
ATOM 714 C CA . PRO A 1 92 ? 5.930 1.982 1.475 1.00 95.88 92 PRO A CA 1
ATOM 715 C C . PRO A 1 92 ? 7.029 1.090 0.880 1.00 95.88 92 PRO A C 1
ATOM 717 O O . PRO A 1 92 ? 8.154 1.066 1.382 1.00 95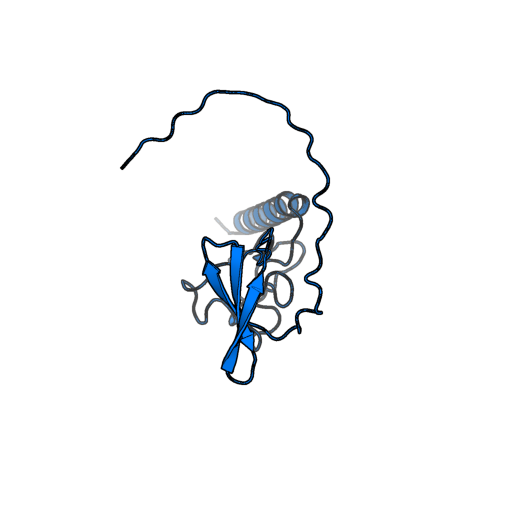.88 92 PRO A O 1
ATOM 720 N N . ILE A 1 93 ? 6.699 0.376 -0.199 1.00 97.12 93 ILE A N 1
ATOM 721 C CA . ILE A 1 93 ? 7.699 -0.291 -1.038 1.00 97.12 93 ILE A CA 1
ATOM 722 C C . ILE A 1 93 ? 8.667 0.771 -1.548 1.00 97.12 93 ILE A C 1
ATOM 724 O O . ILE A 1 93 ? 8.234 1.806 -2.062 1.00 97.12 93 ILE A O 1
ATOM 728 N N . ASP A 1 94 ? 9.960 0.504 -1.404 1.00 97.44 94 ASP A N 1
ATOM 729 C CA . ASP A 1 94 ? 10.989 1.386 -1.923 1.00 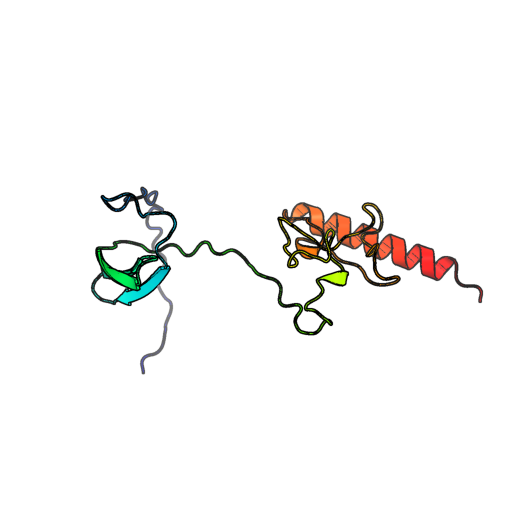97.44 94 ASP A CA 1
ATOM 730 C C . ASP A 1 94 ? 11.095 1.218 -3.437 1.00 97.44 94 ASP A C 1
ATOM 732 O O . ASP A 1 94 ? 11.283 0.110 -3.956 1.00 97.44 94 ASP A O 1
ATOM 736 N N . VAL A 1 95 ? 10.911 2.326 -4.152 1.00 98.00 95 VAL A N 1
ATOM 737 C CA . VAL A 1 95 ? 10.893 2.364 -5.611 1.00 98.00 95 VAL A CA 1
ATOM 738 C C . VAL A 1 95 ? 11.727 3.520 -6.131 1.00 98.00 95 VAL A C 1
ATOM 740 O O . VAL A 1 95 ? 11.776 4.601 -5.546 1.00 98.00 95 VAL A O 1
ATOM 743 N N . GLU A 1 96 ? 12.337 3.317 -7.291 1.00 97.19 96 GLU A N 1
ATOM 744 C CA . GLU A 1 96 ? 12.984 4.395 -8.019 1.00 97.19 96 GLU A CA 1
ATOM 745 C C . GLU A 1 96 ? 11.898 5.371 -8.542 1.00 97.19 96 GLU A C 1
ATOM 747 O O . GLU A 1 96 ? 10.975 4.936 -9.242 1.00 97.19 96 GLU A O 1
ATOM 752 N N . PRO A 1 97 ? 11.961 6.680 -8.217 1.00 93.38 97 PRO A N 1
ATOM 753 C CA . PRO A 1 97 ? 10.834 7.602 -8.411 1.00 93.38 97 PRO A CA 1
ATOM 754 C C . PRO A 1 97 ? 10.355 7.813 -9.855 1.00 93.38 97 PRO A C 1
ATOM 756 O O . PRO A 1 97 ? 9.214 8.223 -10.064 1.00 93.38 97 PRO A O 1
ATOM 759 N N . PHE A 1 98 ? 11.199 7.580 -10.861 1.00 94.25 98 PHE A N 1
ATOM 760 C CA . PHE A 1 98 ? 10.875 7.847 -12.268 1.00 94.25 98 PHE A CA 1
ATOM 761 C C . PHE A 1 98 ? 10.466 6.601 -13.048 1.00 94.25 98 PHE A C 1
ATOM 763 O O . PHE A 1 98 ? 9.888 6.707 -14.131 1.00 94.25 98 PHE A O 1
ATOM 770 N N . THR A 1 99 ? 10.765 5.422 -12.516 1.00 96.69 99 THR A N 1
ATOM 771 C CA . THR A 1 99 ? 10.476 4.133 -13.146 1.00 96.69 99 THR A CA 1
ATOM 772 C C . THR A 1 99 ? 9.495 3.292 -12.345 1.00 96.69 99 THR A C 1
ATOM 774 O O . THR A 1 99 ? 8.934 2.351 -12.908 1.00 96.69 99 THR A O 1
ATOM 777 N N . TYR A 1 100 ? 9.281 3.626 -11.066 1.00 97.94 100 TYR A N 1
ATOM 778 C CA . TYR A 1 100 ? 8.435 2.892 -10.120 1.00 97.94 100 TYR A CA 1
ATOM 779 C C . TYR A 1 100 ? 8.874 1.432 -9.911 1.00 97.94 100 TYR A C 1
ATOM 781 O O . TYR A 1 100 ? 8.117 0.583 -9.431 1.00 97.94 100 TYR A O 1
ATOM 789 N N . GLN A 1 101 ? 10.110 1.126 -10.299 1.00 98.06 101 GLN A N 1
ATOM 790 C CA . GLN A 1 101 ? 10.719 -0.173 -10.097 1.00 98.06 101 GLN A CA 1
ATOM 791 C C . GLN A 1 101 ? 11.216 -0.276 -8.661 1.00 98.06 101 GLN A C 1
ATOM 793 O O . GLN A 1 101 ? 11.807 0.677 -8.161 1.00 98.06 101 GLN A O 1
ATOM 798 N N . SER A 1 102 ? 11.025 -1.426 -8.021 1.00 97.44 102 SER A N 1
ATOM 799 C CA . SER A 1 102 ? 11.600 -1.675 -6.705 1.00 97.44 102 SER A CA 1
ATOM 800 C C . SER A 1 102 ? 13.120 -1.512 -6.738 1.00 97.44 102 SER A C 1
ATOM 802 O O . SER A 1 102 ? 13.789 -2.022 -7.641 1.00 97.44 102 SER A O 1
ATOM 804 N N . THR A 1 103 ? 13.658 -0.812 -5.742 1.00 96.94 103 THR A N 1
ATOM 805 C CA . THR A 1 103 ? 15.108 -0.690 -5.512 1.00 96.94 103 THR A CA 1
ATOM 806 C C . THR A 1 103 ? 15.712 -1.999 -4.998 1.00 96.94 103 THR A C 1
ATOM 808 O O . THR A 1 103 ? 16.896 -2.257 -5.196 1.00 96.94 103 THR A O 1
ATOM 811 N N . GLN A 1 104 ? 14.873 -2.847 -4.402 1.00 95.56 104 GLN A N 1
ATOM 812 C CA . GLN A 1 104 ? 15.253 -4.090 -3.740 1.00 95.56 104 GLN A CA 1
ATOM 813 C C . GLN A 1 104 ? 15.197 -5.304 -4.678 1.00 95.56 104 GLN A C 1
ATOM 815 O O . GLN A 1 104 ? 15.937 -6.266 -4.480 1.00 95.56 104 GLN A O 1
ATOM 820 N N . GLN A 1 105 ? 14.346 -5.275 -5.713 1.00 95.00 105 GLN A N 1
ATOM 821 C CA . GLN A 1 105 ? 14.192 -6.392 -6.649 1.00 95.00 105 GLN A CA 1
ATOM 822 C C . GLN A 1 105 ? 14.039 -5.935 -8.103 1.00 95.00 105 GLN A C 1
ATOM 824 O O . GLN A 1 105 ? 13.085 -5.245 -8.477 1.00 95.00 105 GLN A O 1
ATOM 829 N N . GLU A 1 106 ? 14.948 -6.393 -8.969 1.00 94.50 106 GLU A N 1
ATOM 830 C CA . GLU A 1 106 ? 14.866 -6.091 -10.393 1.00 94.50 106 GLU A CA 1
ATOM 831 C C . GLU A 1 106 ? 13.619 -6.720 -11.042 1.00 94.50 106 GLU A C 1
ATOM 833 O O . GLU A 1 106 ? 13.248 -7.856 -10.754 1.00 94.50 106 GLU A O 1
ATOM 838 N N . GLY A 1 107 ? 12.950 -5.974 -11.926 1.00 94.88 107 GLY A N 1
ATOM 839 C CA . GLY A 1 107 ? 11.757 -6.442 -12.637 1.00 94.88 107 GLY A CA 1
ATOM 840 C C . GLY A 1 107 ? 10.471 -6.406 -11.808 1.00 94.88 107 GLY A C 1
ATOM 841 O O . GLY A 1 107 ? 9.394 -6.597 -12.369 1.00 94.88 107 GLY A O 1
ATOM 842 N N . LEU A 1 108 ? 10.559 -6.105 -10.510 1.00 96.31 108 LEU A N 1
ATOM 843 C CA . LEU A 1 108 ? 9.404 -5.847 -9.661 1.00 96.31 108 LEU A CA 1
ATOM 844 C C . LEU A 1 108 ? 9.067 -4.355 -9.670 1.00 96.31 108 LEU A C 1
ATOM 846 O O . LEU A 1 108 ? 9.953 -3.510 -9.575 1.00 96.31 108 LEU A O 1
ATOM 850 N N . TYR A 1 109 ? 7.782 -4.030 -9.763 1.00 97.88 109 TYR A N 1
ATOM 851 C CA . TYR A 1 109 ? 7.282 -2.658 -9.781 1.00 97.88 109 TYR A CA 1
ATOM 852 C C . TYR A 1 109 ? 6.137 -2.525 -8.781 1.00 97.88 109 TYR A C 1
ATOM 854 O O . TYR A 1 109 ? 5.341 -3.452 -8.622 1.00 97.88 109 TYR A O 1
ATOM 862 N N . ALA A 1 110 ? 6.027 -1.367 -8.137 1.00 96.94 110 ALA A N 1
ATOM 863 C CA . ALA A 1 110 ? 4.905 -1.038 -7.266 1.00 96.94 110 ALA A CA 1
ATOM 864 C C . ALA A 1 110 ? 4.260 0.261 -7.743 1.00 96.94 110 ALA A C 1
ATOM 866 O O . ALA A 1 110 ? 4.951 1.157 -8.205 1.00 96.94 110 ALA A O 1
ATOM 867 N N . VAL A 1 111 ? 2.936 0.373 -7.644 1.00 96.38 111 VAL A N 1
ATOM 868 C CA . VAL A 1 111 ? 2.178 1.564 -8.058 1.00 96.38 111 VAL A CA 1
ATOM 869 C C . VAL A 1 111 ? 1.085 1.885 -7.046 1.00 96.38 111 VAL A C 1
ATOM 871 O O . VAL A 1 111 ? 0.635 1.017 -6.293 1.00 96.38 111 VAL A O 1
ATOM 874 N N . GLY A 1 112 ? 0.628 3.137 -7.039 1.00 95.06 112 GLY A N 1
ATOM 875 C CA . GLY A 1 112 ? -0.414 3.579 -6.117 1.00 95.06 112 GLY A CA 1
ATOM 876 C C . GLY A 1 112 ? 0.050 3.515 -4.654 1.00 95.06 112 GLY A C 1
ATOM 877 O O . GLY A 1 112 ? 1.235 3.713 -4.383 1.00 95.06 112 GLY A O 1
ATOM 878 N N . PRO A 1 113 ? -0.845 3.216 -3.694 1.00 94.44 113 PRO A N 1
ATOM 879 C CA . PRO A 1 113 ? -0.516 3.299 -2.272 1.00 94.44 113 PRO A CA 1
ATOM 880 C C . PRO A 1 113 ? 0.688 2.452 -1.841 1.00 94.44 113 PRO A C 1
ATOM 882 O O . PRO A 1 113 ? 1.387 2.838 -0.911 1.00 94.44 113 PRO A O 1
ATOM 885 N N . LEU A 1 114 ? 0.976 1.335 -2.520 1.00 94.81 114 LEU A N 1
ATOM 886 C CA . LEU A 1 114 ? 2.156 0.514 -2.224 1.00 94.81 114 LEU A CA 1
ATOM 887 C C . LEU A 1 114 ? 3.475 1.261 -2.451 1.00 94.81 114 LEU A C 1
ATOM 889 O O . LEU A 1 114 ? 4.410 1.032 -1.698 1.00 94.81 114 LEU A O 1
ATOM 893 N N . ALA A 1 115 ? 3.524 2.178 -3.418 1.00 95.56 115 ALA 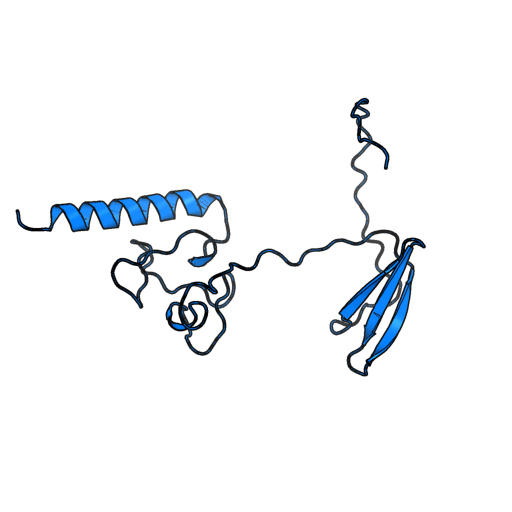A N 1
ATOM 894 C CA . ALA A 1 115 ? 4.666 3.054 -3.687 1.00 95.56 115 ALA A CA 1
ATOM 895 C C . ALA A 1 115 ? 4.597 4.388 -2.908 1.00 95.56 115 ALA A C 1
ATOM 897 O O . ALA A 1 115 ? 5.363 5.306 -3.172 1.00 95.56 115 ALA A O 1
ATOM 898 N N . GLY A 1 116 ? 3.645 4.539 -1.977 1.00 93.75 116 GLY A N 1
ATOM 899 C CA . GLY A 1 116 ? 3.421 5.790 -1.239 1.00 93.75 116 GLY A CA 1
ATOM 900 C C . GLY A 1 116 ? 2.468 6.781 -1.923 1.00 93.75 116 GLY A C 1
ATOM 901 O O . GLY A 1 116 ? 2.119 7.814 -1.338 1.00 93.75 116 GLY A O 1
ATOM 902 N N . ASP A 1 117 ? 1.959 6.453 -3.112 1.00 94.12 117 ASP A N 1
ATOM 903 C CA . ASP A 1 117 ? 1.023 7.293 -3.860 1.00 94.12 117 ASP A CA 1
ATOM 904 C C . ASP A 1 117 ? -0.401 7.162 -3.315 1.00 94.12 117 ASP A C 1
ATOM 906 O O . ASP A 1 117 ? -1.226 6.368 -3.767 1.00 94.12 117 ASP A O 1
ATOM 910 N N . ASN A 1 118 ? -0.708 7.991 -2.321 1.00 90.62 118 ASN A N 1
ATOM 911 C CA . ASN A 1 118 ? -1.979 7.950 -1.599 1.00 90.62 118 ASN A CA 1
ATOM 912 C C . ASN A 1 118 ? -3.119 8.742 -2.279 1.00 90.62 118 ASN A C 1
ATOM 914 O O . ASN A 1 118 ? -4.233 8.789 -1.758 1.00 90.62 118 ASN A O 1
ATOM 918 N N . PHE A 1 119 ? -2.871 9.361 -3.441 1.00 90.88 119 PHE A N 1
ATOM 919 C CA . PHE A 1 119 ? -3.893 10.064 -4.222 1.00 90.88 119 PHE A CA 1
ATOM 920 C C . PHE A 1 119 ? -4.131 9.374 -5.561 1.00 90.88 119 PHE A C 1
ATOM 922 O O . PHE A 1 119 ? -3.195 9.128 -6.316 1.00 90.88 119 PHE A O 1
ATOM 929 N N . VAL A 1 120 ? -5.407 9.177 -5.905 1.00 89.56 120 VAL A N 1
ATOM 930 C CA . VAL A 1 120 ? -5.838 8.518 -7.154 1.00 89.56 120 VAL A CA 1
ATOM 931 C C . VAL A 1 120 ? -5.169 9.123 -8.392 1.00 89.56 120 VAL A C 1
ATOM 933 O O . VAL A 1 120 ? -4.772 8.395 -9.297 1.00 89.56 120 VAL A O 1
ATOM 936 N N . ARG A 1 121 ? -4.981 10.449 -8.411 1.00 90.50 121 ARG A N 1
ATOM 937 C CA . ARG A 1 121 ? -4.373 11.164 -9.543 1.00 90.50 121 ARG A CA 1
ATOM 938 C C . ARG A 1 121 ? -2.932 10.739 -9.859 1.00 90.50 121 ARG A C 1
ATOM 940 O O . ARG A 1 121 ? -2.471 10.981 -10.965 1.00 90.50 121 ARG A O 1
ATOM 947 N N . PHE A 1 122 ? -2.222 10.131 -8.909 1.00 91.88 122 PHE A N 1
ATOM 948 C CA . PHE A 1 122 ? -0.840 9.688 -9.106 1.00 91.88 122 PHE A CA 1
ATOM 949 C C . PHE A 1 122 ? -0.744 8.302 -9.750 1.00 91.88 122 PHE A C 1
ATOM 951 O O . PHE A 1 122 ? 0.227 8.019 -10.443 1.00 91.88 122 PHE A O 1
ATOM 958 N N . VAL A 1 123 ? -1.792 7.475 -9.636 1.00 92.06 123 VAL A N 1
ATOM 959 C CA . VAL A 1 123 ? -1.799 6.099 -10.161 1.00 92.06 123 VAL A CA 1
ATOM 960 C C . VAL A 1 123 ? -1.569 6.065 -11.675 1.00 92.06 123 VAL A C 1
ATOM 962 O O . VAL A 1 123 ? -0.815 5.230 -12.165 1.00 92.06 123 VAL A O 1
ATOM 965 N N . GLN A 1 124 ? -2.180 6.990 -12.422 1.00 94.81 124 GLN A N 1
ATOM 966 C CA . GLN A 1 124 ? -2.017 7.073 -13.878 1.00 94.81 124 GLN A CA 1
ATOM 967 C C . GLN A 1 124 ? -0.576 7.421 -14.281 1.00 94.81 124 GLN A C 1
ATOM 969 O O . GLN A 1 124 ? -0.037 6.819 -15.207 1.00 94.81 124 GLN A O 1
ATOM 974 N N . GLY A 1 125 ? 0.050 8.364 -13.569 1.00 95.19 125 GLY A N 1
ATOM 975 C CA . GLY A 1 125 ? 1.445 8.747 -13.793 1.00 95.19 125 GLY A CA 1
ATOM 976 C C . GLY A 1 125 ? 2.410 7.602 -13.487 1.00 95.19 125 GLY A C 1
ATOM 977 O O . GLY A 1 125 ? 3.242 7.271 -14.329 1.00 95.19 125 GLY A O 1
ATOM 978 N N . GLY A 1 126 ? 2.237 6.941 -12.338 1.00 96.31 126 GLY A N 1
ATOM 979 C CA . GLY A 1 126 ? 3.037 5.774 -11.961 1.00 96.31 126 GLY A CA 1
ATOM 980 C C . GLY A 1 126 ? 2.894 4.616 -12.953 1.00 96.31 126 GLY A C 1
ATOM 981 O O . GLY A 1 126 ? 3.890 4.047 -13.387 1.00 96.31 126 GLY A O 1
ATOM 982 N N . ALA A 1 127 ? 1.676 4.314 -13.413 1.00 96.94 127 ALA A N 1
ATOM 983 C CA . ALA A 1 127 ? 1.460 3.282 -14.429 1.00 96.94 127 ALA A CA 1
ATOM 984 C C . ALA A 1 127 ? 2.179 3.597 -15.756 1.00 96.94 127 ALA A C 1
ATOM 986 O O . ALA A 1 127 ? 2.784 2.710 -16.362 1.00 96.94 127 ALA A O 1
ATOM 987 N N . LEU A 1 128 ? 2.157 4.861 -16.196 1.00 97.62 128 LEU A N 1
ATOM 988 C CA . LEU A 1 128 ? 2.884 5.296 -17.389 1.00 97.62 128 LEU A CA 1
ATOM 989 C C . LEU A 1 128 ? 4.407 5.187 -17.208 1.00 97.62 128 LEU A C 1
ATOM 991 O O . LEU A 1 128 ? 5.102 4.765 -18.134 1.00 97.62 128 LEU A O 1
ATOM 995 N N . ALA A 1 129 ? 4.923 5.533 -16.026 1.00 97.25 129 ALA A N 1
ATOM 996 C CA . ALA A 1 129 ? 6.335 5.385 -15.681 1.00 97.25 129 ALA A CA 1
ATOM 997 C C . ALA A 1 129 ? 6.792 3.917 -15.763 1.00 97.25 129 ALA A C 1
ATOM 999 O O . ALA A 1 129 ? 7.785 3.623 -16.437 1.00 97.25 129 ALA A O 1
ATOM 1000 N N . VAL A 1 130 ? 6.018 2.991 -15.182 1.00 98.19 130 VAL A N 1
ATOM 1001 C CA . VAL A 1 130 ? 6.266 1.542 -15.279 1.00 98.19 130 VAL A CA 1
ATOM 1002 C C . VAL A 1 130 ? 6.274 1.083 -16.737 1.00 98.19 130 VAL A C 1
ATOM 1004 O O . VAL A 1 130 ? 7.237 0.462 -17.185 1.00 98.19 130 VAL A O 1
ATOM 1007 N N . ALA A 1 131 ? 5.238 1.425 -17.510 1.00 97.81 131 ALA A N 1
ATOM 1008 C CA . ALA A 1 131 ? 5.136 1.023 -18.913 1.00 97.81 131 ALA A CA 1
ATOM 1009 C C . ALA A 1 131 ? 6.316 1.545 -19.754 1.00 97.81 131 ALA A C 1
ATOM 1011 O O . ALA A 1 131 ? 6.907 0.796 -20.529 1.00 97.81 131 ALA A O 1
ATOM 1012 N N . SER A 1 132 ? 6.703 2.810 -19.564 1.00 97.12 132 SER A N 1
ATOM 1013 C CA . SER A 1 132 ? 7.866 3.426 -20.218 1.00 97.12 132 SER A CA 1
ATOM 1014 C C . SER A 1 132 ? 9.176 2.727 -19.840 1.00 97.12 132 SER A C 1
ATOM 1016 O O . SER A 1 132 ? 10.004 2.457 -20.713 1.00 97.12 132 SER A O 1
ATOM 1018 N N . SER A 1 133 ? 9.356 2.393 -18.556 1.00 96.75 133 SER A N 1
ATOM 1019 C CA . SER A 1 133 ? 10.519 1.647 -18.059 1.00 96.75 133 SER A CA 1
ATOM 1020 C C . SER A 1 133 ? 10.633 0.280 -18.739 1.00 96.75 133 SER A C 1
ATOM 1022 O O . SER A 1 133 ? 11.681 -0.044 -19.300 1.00 96.75 133 SER A O 1
ATOM 1024 N N . LEU A 1 134 ? 9.536 -0.482 -18.780 1.00 96.31 134 LEU A N 1
ATOM 1025 C CA . LEU A 1 134 ? 9.480 -1.794 -19.430 1.00 96.31 134 LEU A CA 1
ATOM 1026 C C . LEU A 1 134 ? 9.786 -1.708 -20.931 1.00 96.31 134 LEU A C 1
ATOM 1028 O O . LEU A 1 134 ? 10.622 -2.454 -21.435 1.00 96.31 134 LEU A O 1
ATOM 1032 N N . LEU A 1 135 ? 9.178 -0.755 -21.640 1.00 96.31 135 LEU A N 1
ATOM 1033 C CA . LEU A 1 135 ? 9.351 -0.593 -23.087 1.00 96.31 135 LEU A CA 1
ATOM 1034 C C . LEU A 1 135 ? 10.804 -0.239 -23.450 1.00 96.31 135 LEU A C 1
ATOM 1036 O O . LEU A 1 135 ? 11.364 -0.771 -24.408 1.00 96.31 135 LEU A O 1
ATOM 1040 N N . ARG A 1 136 ? 11.458 0.603 -22.638 1.00 93.75 136 ARG A N 1
ATOM 1041 C CA . ARG A 1 136 ? 12.885 0.930 -22.790 1.00 93.75 136 ARG A CA 1
ATOM 1042 C C . ARG A 1 136 ? 13.801 -0.258 -22.510 1.00 93.75 136 ARG A C 1
ATOM 1044 O O . ARG A 1 136 ? 14.858 -0.336 -23.130 1.00 93.75 136 ARG A O 1
ATOM 1051 N N . LYS A 1 137 ? 13.437 -1.146 -21.580 1.00 90.31 137 LYS A N 1
ATOM 1052 C CA . LYS A 1 137 ? 14.200 -2.372 -21.302 1.00 90.31 137 LYS A CA 1
ATOM 1053 C C . LYS A 1 137 ? 14.091 -3.375 -22.446 1.00 90.31 137 LYS A C 1
ATOM 1055 O O . LYS A 1 137 ? 15.115 -3.901 -22.865 1.00 90.31 137 LYS A O 1
ATOM 1060 N N . GLU A 1 138 ? 12.895 -3.577 -22.994 1.00 89.19 138 GLU A N 1
ATOM 1061 C CA . GLU A 1 138 ? 12.698 -4.469 -24.144 1.00 89.19 138 GLU A CA 1
ATOM 1062 C C . GLU A 1 138 ? 13.450 -3.978 -25.387 1.00 89.19 138 GLU A C 1
ATOM 1064 O O . GLU A 1 138 ? 14.154 -4.755 -26.021 1.00 89.19 138 GLU A O 1
ATOM 1069 N N . ALA A 1 139 ? 13.427 -2.673 -25.675 1.00 87.50 139 ALA A N 1
ATOM 1070 C CA . ALA A 1 139 ? 14.177 -2.098 -26.797 1.00 87.50 139 ALA A CA 1
ATOM 1071 C C . ALA A 1 139 ? 15.712 -2.235 -26.682 1.00 87.50 139 ALA A C 1
ATOM 1073 O O . ALA A 1 139 ? 16.423 -1.997 -27.656 1.00 87.50 139 ALA A O 1
ATOM 1074 N N . ARG A 1 140 ? 16.239 -2.563 -25.493 1.00 83.62 140 ARG A N 1
ATOM 1075 C CA . ARG A 1 140 ? 17.677 -2.738 -25.231 1.00 83.62 140 ARG A CA 1
ATOM 1076 C C . ARG A 1 140 ? 18.128 -4.197 -25.259 1.00 83.62 140 ARG A C 1
ATOM 1078 O O . ARG A 1 140 ? 19.335 -4.431 -25.205 1.00 83.62 140 ARG A O 1
ATOM 1085 N N . LYS A 1 141 ? 17.213 -5.171 -25.321 1.00 74.12 141 LYS A N 1
ATOM 1086 C CA . LYS A 1 141 ? 17.603 -6.575 -25.492 1.00 74.12 141 LYS A CA 1
ATOM 1087 C C . LYS A 1 141 ? 18.161 -6.768 -26.911 1.00 74.12 141 LYS A C 1
ATOM 1089 O O . LYS A 1 141 ? 17.508 -6.338 -27.862 1.00 74.12 141 LYS A O 1
ATOM 1094 N N . PRO A 1 142 ? 19.356 -7.366 -27.074 1.00 59.09 142 PRO A N 1
ATOM 1095 C CA . PRO A 1 142 ? 19.846 -7.740 -28.397 1.00 59.09 142 PRO A CA 1
ATOM 1096 C C . PRO A 1 142 ? 18.920 -8.802 -29.030 1.00 59.09 142 PRO A C 1
ATOM 1098 O O . PRO A 1 142 ? 18.260 -9.527 -28.278 1.00 59.09 142 PRO A O 1
ATOM 1101 N N . PRO A 1 143 ? 18.837 -8.859 -30.375 1.00 64.44 143 PRO A N 1
ATOM 1102 C CA . PRO A 1 143 ? 18.025 -9.840 -31.100 1.00 64.44 143 PRO A CA 1
ATOM 1103 C C . PRO A 1 143 ? 18.481 -11.286 -30.876 1.00 64.44 143 PRO A C 1
ATOM 1105 O O . PRO A 1 143 ? 19.686 -11.499 -30.605 1.00 64.44 143 PRO A O 1
#

Radius of gyration: 23.31 Å; chains: 1; bounding box: 58×33×63 Å

pLDDT: mean 80.42, std 23.47, range [26.33, 98.19]

InterPro domains:
  IPR029731 OSGIN 1/2 [PTHR15192] (31-141)

Sequence (143 aa):
MGKWSRRGHCWGKMQLAQEVSCRSPTPRQRQPLLFKEDHQAVFRDPKGLQKVFGISLVLVLIGSHPDLSFLPGAGADLAMDPNQPLSAKRNPIDVEPFTYQSTQQEGLYAVGPLAGDNFVRFVQGGALAVASSLLRKEARKPP

Secondary structure (DSSP, 8-state):
----------------------SS---TT-EEEEE-TTSEEEEE-TTS-EEEEE-S------------TTSGGGGGGGBSSTTS--BTTTBPBPB-TTT-BBSSSTT-B--GGGGT--SHHHHHHHHHHHHHHHHHHHTTS--